Protein AF-A0A2M7KUM2-F1 (afdb_monomer)

Radius of gyration: 21.16 Å; Cα contacts (8 Å, |Δi|>4): 131; chains: 1; bounding box: 47×52×64 Å

Solvent-accessible surface area (backbone atoms only — not comparable to full-atom values): 10045 Å² total; per-residue (Å²): 134,85,81,82,77,81,79,50,76,56,84,87,87,86,83,80,77,67,50,70,70,30,62,78,67,74,45,76,53,23,55,27,74,52,72,50,70,46,85,70,40,69,49,79,36,72,28,79,28,57,89,48,88,93,36,85,58,19,37,60,50,9,42,42,45,24,52,44,45,52,52,51,52,51,52,51,56,76,50,27,83,73,28,69,79,33,61,66,58,42,47,51,40,58,71,62,47,44,59,54,50,43,54,49,57,29,48,53,52,48,51,52,50,51,53,52,55,60,73,67,54,76,95,68,84,75,87,85,75,88,86,76,82,84,77,70,78,79,70,82,71,94,67,79,87,69,76,83,77,74,77,78,79,79,89,76,90,132

Foldseek 3Di:
DDDPDDWDWDDDFDFFDDDPVCVVVVADRLKDWDKDTDTPDIDIDIFGFDPDPVRRCSSVLRNLLRVQLRVLVVVCVVCCVVVVVPVPNVVCCVPPVSVVSSVVSSVVSVVVVVVVVVVPDDPDDDDDDPDDDDDDPPDDPRDGCPDDPDPDDDPDDD

Secondary structure (DSSP, 8-state):
--------B----------HHHHHTTPPP-EEEEEEEEBTEEEEEEEE---STT-TTHHHHHHHHHHHHHHHHHHHHHTHHHHHTTHHHHHHIIIIIHHHHHHHHHHHHHHHHHHHHHHHS-----S-----------PPP--------PPP------

Structure (mmCIF, N/CA/C/O backbone):
data_AF-A0A2M7KUM2-F1
#
_entry.id   AF-A0A2M7KUM2-F1
#
loop_
_atom_site.group_PDB
_atom_site.id
_atom_site.type_symbol
_atom_site.label_atom_id
_atom_site.label_alt_id
_atom_site.label_comp_id
_atom_site.label_asym_id
_atom_site.label_entity_id
_atom_site.label_seq_id
_atom_site.pdbx_PDB_ins_code
_atom_site.Cartn_x
_atom_site.Cartn_y
_atom_site.Cartn_z
_atom_site.occupancy
_atom_site.B_iso_or_equiv
_atom_site.auth_seq_id
_atom_site.auth_comp_id
_atom_site.auth_asym_id
_atom_site.auth_atom_id
_atom_site.pdbx_PDB_model_num
ATOM 1 N N . MET A 1 1 ? 14.564 -29.390 -31.906 1.00 39.47 1 MET A N 1
ATOM 2 C CA . MET A 1 1 ? 14.586 -29.821 -30.493 1.00 39.47 1 MET A CA 1
ATOM 3 C C . MET A 1 1 ? 13.975 -28.697 -29.679 1.00 39.47 1 MET A C 1
ATOM 5 O O . MET A 1 1 ? 14.573 -27.633 -29.624 1.00 39.47 1 MET A O 1
ATOM 9 N N . GLY A 1 2 ? 12.752 -28.874 -29.179 1.00 51.41 2 GLY A N 1
ATOM 10 C CA . GLY A 1 2 ? 12.100 -27.864 -28.344 1.00 51.41 2 GLY A CA 1
ATOM 11 C C . GLY A 1 2 ? 12.668 -27.936 -26.934 1.00 51.41 2 GLY A C 1
ATOM 12 O O . GLY A 1 2 ? 12.620 -28.997 -26.315 1.00 51.41 2 GLY A O 1
ATOM 13 N N . VAL A 1 3 ? 13.240 -26.838 -26.446 1.00 55.12 3 VAL A N 1
ATOM 14 C CA . VAL A 1 3 ? 13.552 -26.700 -25.024 1.00 55.12 3 VAL A CA 1
ATOM 15 C C . VAL A 1 3 ? 12.224 -26.584 -24.284 1.00 55.12 3 VAL A C 1
ATOM 17 O O . VAL A 1 3 ? 11.475 -25.633 -24.480 1.00 55.12 3 VAL A O 1
ATOM 20 N N . ASN A 1 4 ? 11.892 -27.595 -23.487 1.00 52.53 4 ASN A N 1
ATOM 21 C CA . ASN A 1 4 ? 10.732 -27.545 -22.611 1.00 52.53 4 ASN A CA 1
ATOM 22 C C . ASN A 1 4 ? 11.099 -26.595 -21.462 1.00 52.53 4 ASN A C 1
ATOM 24 O O . ASN A 1 4 ? 11.779 -27.000 -20.520 1.00 52.53 4 ASN A O 1
ATOM 28 N N . SER A 1 5 ? 10.770 -25.309 -21.595 1.00 66.88 5 SER A N 1
ATOM 29 C CA . SER A 1 5 ? 11.021 -24.333 -20.536 1.00 66.88 5 SER A CA 1
ATOM 30 C C . SER A 1 5 ? 10.036 -24.611 -19.406 1.00 66.88 5 SER A C 1
ATOM 32 O O . SER A 1 5 ? 8.832 -24.440 -19.579 1.00 66.88 5 SER A O 1
ATOM 34 N N . LEU A 1 6 ? 10.532 -25.097 -18.268 1.00 69.62 6 LEU A N 1
ATOM 35 C CA . LEU A 1 6 ? 9.726 -25.200 -17.058 1.00 69.62 6 LEU A CA 1
ATOM 36 C C . LEU A 1 6 ? 9.534 -23.786 -16.514 1.00 69.62 6 LEU A C 1
ATOM 38 O O . LEU A 1 6 ? 10.496 -23.151 -16.081 1.00 69.62 6 LEU A O 1
ATOM 42 N N . SER A 1 7 ? 8.303 -23.290 -16.561 1.00 74.88 7 SER A N 1
ATOM 43 C CA . SER A 1 7 ? 7.954 -22.015 -15.958 1.00 74.88 7 SER A CA 1
ATOM 44 C C . SER A 1 7 ? 7.796 -22.159 -14.447 1.00 74.88 7 SER A C 1
ATOM 46 O O . SER A 1 7 ? 7.192 -23.107 -13.942 1.00 74.88 7 SER A O 1
ATOM 48 N N . VAL A 1 8 ? 8.397 -21.231 -13.699 1.00 83.75 8 VAL A N 1
ATOM 49 C CA . VAL A 1 8 ? 8.253 -21.173 -12.241 1.00 83.75 8 VAL A CA 1
ATOM 50 C C . VAL A 1 8 ? 6.973 -20.416 -11.925 1.00 83.75 8 VAL A C 1
ATOM 52 O O . VAL A 1 8 ? 6.828 -19.256 -12.305 1.00 83.75 8 VAL A O 1
ATOM 55 N N . GLN A 1 9 ? 6.057 -21.058 -11.203 1.00 89.38 9 GLN A N 1
ATOM 56 C CA . GLN A 1 9 ? 4.836 -20.422 -10.726 1.00 89.38 9 GLN A CA 1
ATOM 57 C C . GLN A 1 9 ? 4.951 -20.134 -9.230 1.00 89.38 9 GLN A C 1
ATOM 59 O O . GLN A 1 9 ? 5.043 -21.049 -8.411 1.00 89.38 9 GLN A O 1
ATOM 64 N N . TRP A 1 10 ? 4.944 -18.851 -8.880 1.00 92.88 10 TRP A N 1
ATOM 65 C CA . TRP A 1 10 ? 4.845 -18.412 -7.494 1.00 92.88 10 TRP A CA 1
ATOM 66 C C . TRP A 1 10 ? 3.389 -18.401 -7.045 1.00 92.88 10 TRP A C 1
ATOM 68 O O . TRP A 1 10 ? 2.494 -18.117 -7.836 1.00 92.88 10 TRP A O 1
ATOM 78 N N . ARG A 1 11 ? 3.172 -18.688 -5.761 1.00 94.62 11 ARG A N 1
ATOM 79 C CA . ARG A 1 11 ? 1.875 -18.540 -5.105 1.00 94.62 11 ARG A CA 1
ATOM 80 C C . ARG A 1 11 ? 2.069 -17.921 -3.729 1.00 94.62 11 ARG A C 1
ATOM 82 O O . ARG A 1 11 ? 2.861 -18.422 -2.933 1.00 94.62 11 ARG A O 1
ATOM 89 N N . ALA A 1 12 ? 1.348 -16.847 -3.462 1.00 93.38 12 ALA A N 1
ATOM 90 C CA . ALA A 1 12 ? 1.326 -16.130 -2.206 1.00 93.38 12 ALA A CA 1
ATOM 91 C C . ALA A 1 12 ? -0.024 -16.335 -1.510 1.00 93.38 12 ALA A C 1
ATOM 93 O O . ALA A 1 12 ? -1.078 -16.502 -2.123 1.00 93.38 12 ALA A O 1
ATOM 94 N N . VAL A 1 13 ? 0.038 -16.372 -0.185 1.00 93.69 13 VAL A N 1
ATOM 95 C CA . VAL A 1 13 ? -1.119 -16.464 0.700 1.00 93.69 13 VAL A CA 1
ATOM 96 C C . VAL A 1 13 ? -0.883 -15.517 1.864 1.00 93.69 13 VAL A C 1
ATOM 98 O O . VAL A 1 13 ? 0.243 -15.386 2.346 1.00 93.69 13 VAL A O 1
ATOM 101 N N . GLY A 1 14 ? -1.939 -14.860 2.325 1.00 91.25 14 GLY A N 1
ATOM 102 C CA . GLY A 1 14 ? -1.849 -13.881 3.396 1.00 91.25 14 GLY A CA 1
ATOM 103 C C . GLY A 1 14 ? -3.159 -13.748 4.154 1.00 91.25 14 GLY A C 1
ATOM 104 O O . GLY A 1 14 ? -4.238 -14.031 3.635 1.00 91.25 14 GLY A O 1
ATOM 105 N N . LYS A 1 15 ? -3.047 -13.322 5.411 1.00 91.75 15 LYS A N 1
ATOM 106 C CA . LYS A 1 15 ? -4.170 -12.959 6.271 1.00 91.75 15 LYS A CA 1
ATOM 107 C C . LYS A 1 15 ? -3.718 -11.851 7.218 1.00 91.75 15 LYS A C 1
ATOM 109 O O . LYS A 1 15 ? -2.608 -11.913 7.738 1.00 91.75 15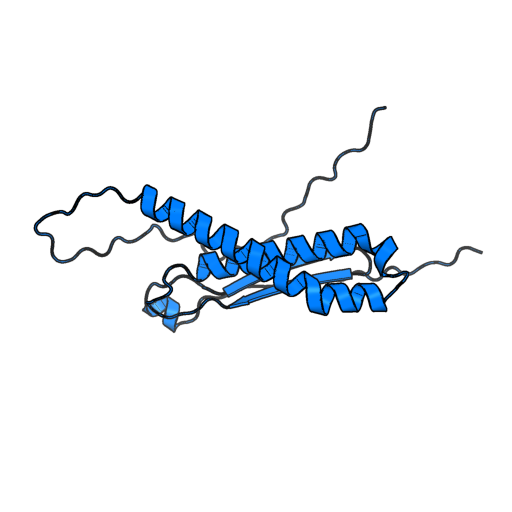 LYS A O 1
ATOM 114 N N . ARG A 1 16 ? -4.592 -10.878 7.464 1.00 91.38 16 ARG A N 1
ATOM 115 C CA . ARG A 1 16 ? -4.457 -9.891 8.546 1.00 91.38 16 ARG A CA 1
ATOM 116 C C . ARG A 1 16 ? -5.350 -10.304 9.708 1.00 91.38 16 ARG A C 1
ATOM 118 O O . ARG A 1 16 ? -6.410 -10.886 9.487 1.00 91.38 16 ARG A O 1
ATOM 125 N N . VAL A 1 17 ? -4.901 -10.067 10.936 1.00 90.12 17 VAL A N 1
ATOM 126 C CA . VAL A 1 17 ? -5.637 -10.457 12.143 1.00 90.12 17 VAL A CA 1
ATOM 127 C C . VAL A 1 17 ? -5.596 -9.309 13.131 1.00 90.12 17 VAL A C 1
ATOM 129 O O . VAL A 1 17 ? -4.545 -8.740 13.410 1.00 90.12 17 VAL A O 1
ATOM 132 N N . ARG A 1 18 ? -6.750 -8.969 13.698 1.00 89.75 18 ARG A N 1
ATOM 133 C CA . ARG A 1 18 ? -6.838 -7.944 14.735 1.00 89.75 18 ARG A CA 1
ATOM 134 C C . ARG A 1 18 ? -6.275 -8.466 16.060 1.00 89.75 18 ARG A C 1
ATOM 136 O O . ARG A 1 18 ? -6.757 -9.462 16.595 1.00 89.75 18 ARG A O 1
ATOM 143 N N . GLY A 1 19 ? -5.287 -7.766 16.615 1.00 86.56 19 GLY A N 1
ATOM 144 C CA . GLY A 1 19 ? -4.723 -8.090 17.927 1.00 86.56 19 GLY A CA 1
ATOM 145 C C . GLY A 1 19 ? -5.724 -7.908 19.076 1.00 86.56 19 GLY A C 1
ATOM 146 O O . GLY A 1 19 ? -6.629 -7.075 19.006 1.00 86.56 19 GLY A O 1
ATOM 147 N N 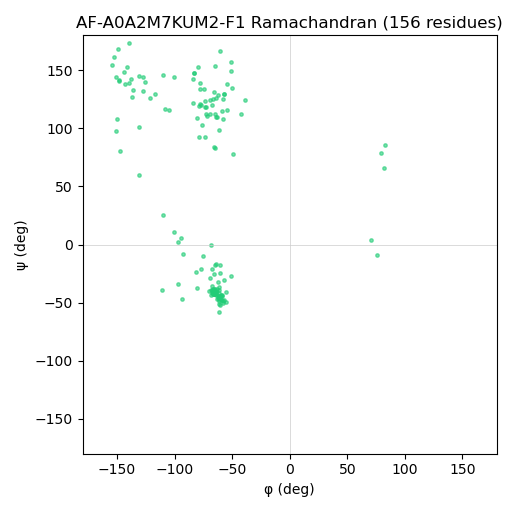. VAL A 1 20 ? -5.534 -8.650 20.173 1.00 87.25 20 VAL A N 1
ATOM 148 C CA . VAL A 1 20 ? -6.415 -8.615 21.361 1.00 87.25 20 VAL A CA 1
ATOM 149 C C . VAL A 1 20 ? -6.562 -7.198 21.928 1.00 87.25 20 VAL A C 1
ATOM 151 O O . VAL A 1 20 ? -7.669 -6.784 22.261 1.00 87.25 20 VAL A O 1
ATOM 154 N N . SER A 1 21 ? -5.475 -6.425 21.981 1.00 84.25 21 SER A N 1
ATOM 155 C CA . SER A 1 21 ? -5.493 -5.029 22.439 1.00 84.25 21 SER A CA 1
ATOM 156 C C . SER A 1 21 ? -6.375 -4.137 21.560 1.00 84.25 21 SER A C 1
ATOM 158 O O . SER A 1 21 ? -7.115 -3.298 22.073 1.00 84.25 21 SER A O 1
ATOM 160 N N . HIS A 1 22 ? -6.353 -4.334 20.240 1.00 82.75 22 HIS A N 1
ATOM 161 C CA . HIS A 1 22 ? -7.206 -3.606 19.299 1.00 82.75 22 HIS A CA 1
ATOM 162 C C . HIS A 1 22 ? -8.669 -4.007 19.469 1.00 82.75 22 HIS A C 1
ATOM 164 O O . HIS A 1 22 ? -9.541 -3.145 19.413 1.00 82.75 22 HIS A O 1
ATOM 170 N N . VAL A 1 23 ? -8.953 -5.292 19.711 1.00 87.69 23 VAL A N 1
ATOM 171 C CA . VAL A 1 23 ? -10.312 -5.770 20.021 1.00 87.69 23 VAL A CA 1
ATOM 172 C C . VAL A 1 23 ? -10.840 -5.099 21.287 1.00 87.69 23 VAL A C 1
ATOM 174 O O . VAL A 1 23 ? -11.904 -4.488 21.249 1.00 87.69 23 VAL A O 1
ATOM 177 N N . GLN A 1 24 ? -10.068 -5.138 22.373 1.00 88.25 24 GLN A N 1
ATOM 178 C CA . GLN A 1 24 ? -10.454 -4.554 23.661 1.00 88.25 24 GLN A CA 1
ATOM 179 C C . GLN A 1 24 ? -10.654 -3.033 23.595 1.00 88.25 24 GLN A C 1
ATOM 181 O O . GLN A 1 24 ? -11.503 -2.500 24.299 1.00 88.25 24 GLN A O 1
ATOM 186 N N . SER A 1 25 ? -9.898 -2.338 22.740 1.00 84.38 25 SER A N 1
ATOM 187 C CA . SER A 1 25 ? -9.973 -0.879 22.572 1.00 84.38 25 SER A CA 1
ATOM 188 C C . SER A 1 25 ? -10.896 -0.416 21.440 1.00 84.38 25 SER A C 1
ATOM 190 O O . SER A 1 25 ? -10.925 0.771 21.131 1.00 84.38 25 SER A O 1
ATOM 192 N N . GLY A 1 26 ? -11.628 -1.320 20.779 1.00 85.56 26 GLY A N 1
ATOM 193 C CA . GLY A 1 26 ? -12.524 -0.945 19.680 1.00 85.56 26 GLY A CA 1
ATOM 194 C C . GLY A 1 26 ? -11.822 -0.493 18.386 1.00 85.56 26 GLY A C 1
ATOM 195 O O . GLY A 1 26 ? -12.506 -0.168 17.424 1.00 85.56 26 GLY A O 1
ATOM 196 N N . LYS A 1 27 ? -10.485 -0.541 18.306 1.00 85.56 27 LYS A N 1
ATOM 197 C CA . LYS A 1 27 ? -9.699 -0.098 17.138 1.00 85.56 27 LYS A CA 1
ATOM 198 C C . LYS A 1 27 ? -9.695 -1.115 15.992 1.00 85.56 27 LYS A C 1
ATOM 200 O O . LYS A 1 27 ? -9.520 -2.299 16.277 1.00 85.56 27 LYS A O 1
ATOM 205 N N . PRO A 1 28 ? -9.800 -0.708 14.713 1.00 89.06 28 PRO A N 1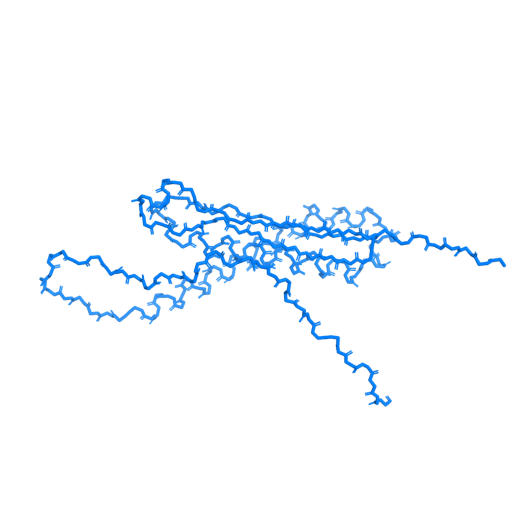
ATOM 206 C CA . PRO A 1 28 ? -9.711 -1.633 13.580 1.00 89.06 28 PRO A CA 1
ATOM 207 C C . PRO A 1 28 ? -8.352 -2.362 13.514 1.00 89.06 28 PRO A C 1
ATOM 209 O O . PRO A 1 28 ? -7.383 -2.000 14.187 1.00 89.06 28 PRO A O 1
ATOM 212 N N . CYS A 1 29 ? -8.267 -3.419 12.699 1.00 90.62 29 CYS A N 1
ATOM 213 C CA . CYS A 1 29 ? -6.971 -3.996 12.327 1.00 90.62 29 CYS A CA 1
ATOM 214 C C . CYS A 1 29 ? -6.224 -2.974 11.461 1.00 90.62 29 CYS A C 1
ATOM 216 O O . CYS A 1 29 ? -6.736 -2.593 10.409 1.00 90.62 29 CYS A O 1
ATOM 218 N N . GLN A 1 30 ? -5.050 -2.536 11.911 1.00 92.06 30 GLN A N 1
ATOM 219 C CA . GLN A 1 30 ? -4.257 -1.510 11.231 1.00 92.06 30 GLN A CA 1
ATOM 220 C C . GLN A 1 30 ? -3.156 -2.094 10.341 1.00 92.06 30 GLN A C 1
ATOM 222 O O . GLN A 1 30 ? -2.436 -1.341 9.695 1.00 92.06 30 GLN A O 1
ATOM 227 N N . ASP A 1 31 ? -3.084 -3.420 10.257 1.00 93.88 31 ASP A N 1
ATOM 228 C CA . ASP A 1 31 ? -2.226 -4.123 9.317 1.00 93.88 31 ASP A CA 1
ATOM 229 C C . ASP A 1 31 ? -2.940 -4.234 7.970 1.00 93.88 31 ASP A C 1
ATOM 231 O O . ASP A 1 31 ? -4.148 -4.496 7.899 1.00 93.88 31 ASP A O 1
ATOM 235 N N . ALA A 1 32 ? -2.180 -4.103 6.892 1.00 96.50 32 ALA A N 1
ATOM 236 C CA . ALA A 1 32 ? -2.634 -4.368 5.539 1.00 96.50 32 ALA A CA 1
ATOM 237 C C . ALA A 1 32 ? -1.666 -5.331 4.845 1.00 96.50 32 ALA A C 1
ATOM 239 O O . ALA A 1 32 ? -0.453 -5.273 5.047 1.00 96.50 32 ALA A O 1
ATOM 240 N N . VAL A 1 33 ? -2.216 -6.211 4.011 1.00 97.38 33 VAL A N 1
ATOM 241 C CA . VAL A 1 33 ? -1.463 -7.143 3.172 1.00 97.38 33 VAL A CA 1
ATOM 242 C C . VAL A 1 33 ? -2.175 -7.288 1.837 1.00 97.38 33 VAL A C 1
ATOM 244 O O . VAL A 1 33 ? -3.401 -7.382 1.807 1.00 97.38 33 VAL A O 1
ATOM 247 N N . ASP A 1 34 ? -1.410 -7.309 0.754 1.00 97.62 34 ASP A N 1
ATOM 248 C CA . ASP A 1 34 ? -1.889 -7.673 -0.578 1.00 97.62 34 ASP A CA 1
ATOM 249 C C . ASP A 1 34 ? -0.723 -8.238 -1.398 1.00 97.62 34 ASP A C 1
ATOM 251 O O . ASP A 1 34 ? 0.453 -8.060 -1.054 1.00 97.62 34 ASP A O 1
ATOM 255 N N . TRP A 1 35 ? -1.036 -8.956 -2.467 1.00 97.25 35 TRP A N 1
ATOM 256 C CA . TRP A 1 35 ? -0.036 -9.570 -3.321 1.00 97.25 35 TRP A CA 1
ATOM 257 C C . TRP A 1 35 ? -0.481 -9.676 -4.772 1.00 97.25 35 TRP A C 1
ATOM 259 O O . TRP A 1 35 ? -1.629 -9.463 -5.159 1.00 97.25 35 TRP A O 1
ATOM 269 N N . TRP A 1 36 ? 0.488 -9.992 -5.614 1.00 94.56 36 TRP A N 1
ATOM 270 C CA . TRP A 1 36 ? 0.292 -10.197 -7.031 1.00 94.56 36 TRP A CA 1
ATOM 271 C C . TRP A 1 36 ? 1.275 -11.241 -7.551 1.00 94.56 36 TRP A C 1
ATOM 273 O O . TRP A 1 36 ? 2.434 -11.276 -7.142 1.00 94.56 36 TRP A O 1
ATOM 283 N N . GLU A 1 37 ? 0.797 -12.078 -8.464 1.00 93.69 37 GLU A N 1
ATOM 284 C CA . GLU A 1 37 ? 1.519 -13.212 -9.034 1.00 93.69 37 GLU A CA 1
ATOM 285 C C . GLU A 1 37 ? 1.512 -13.100 -10.562 1.00 93.69 37 GLU A C 1
ATOM 287 O O . GLU A 1 37 ? 0.496 -12.744 -11.164 1.00 93.69 37 GLU A O 1
ATOM 292 N N . GLN A 1 38 ? 2.643 -13.421 -11.183 1.00 88.62 38 GLN A N 1
ATOM 293 C CA . GLN A 1 38 ? 2.788 -13.677 -12.615 1.00 88.62 38 GLN A CA 1
ATOM 294 C C . GLN A 1 38 ? 3.734 -14.863 -12.816 1.00 88.62 38 GLN A C 1
ATOM 296 O O . GLN A 1 38 ? 4.353 -15.375 -11.881 1.00 88.62 38 GLN A O 1
ATOM 301 N N . GLU A 1 39 ? 3.866 -15.310 -14.058 1.00 86.00 39 GLU A N 1
ATOM 302 C CA . GLU A 1 39 ? 4.871 -16.303 -14.412 1.00 86.00 39 GLU A CA 1
ATOM 303 C C . GLU A 1 39 ? 6.280 -15.804 -14.048 1.00 86.00 39 GLU A C 1
ATOM 305 O O . GLU A 1 39 ? 6.692 -14.712 -14.430 1.00 86.00 39 GLU A O 1
ATOM 310 N N . GLY A 1 40 ? 7.016 -16.586 -13.257 1.00 84.69 40 GLY A N 1
ATOM 311 C CA . GLY A 1 40 ? 8.384 -16.275 -12.847 1.00 84.69 40 GLY A CA 1
ATOM 312 C C . GLY A 1 40 ? 8.540 -15.201 -11.762 1.00 84.69 40 GLY A C 1
ATOM 313 O O . GLY A 1 40 ? 9.640 -15.074 -11.223 1.00 84.69 40 GLY A O 1
ATOM 314 N N . VAL A 1 41 ? 7.481 -14.478 -11.370 1.00 87.75 41 VAL A N 1
ATOM 315 C CA . VAL A 1 41 ? 7.568 -13.390 -10.379 1.00 87.75 41 VAL A CA 1
ATOM 316 C C . VAL A 1 41 ? 6.339 -13.298 -9.470 1.00 87.75 41 VAL A C 1
ATOM 318 O O . VAL A 1 41 ? 5.210 -13.561 -9.872 1.00 87.75 41 VAL A O 1
ATOM 321 N N . ALA A 1 42 ? 6.551 -12.857 -8.233 1.00 92.06 42 ALA A N 1
ATOM 322 C CA . ALA A 1 42 ? 5.480 -12.420 -7.347 1.00 92.06 42 ALA A CA 1
ATOM 323 C C . ALA A 1 42 ? 5.914 -11.195 -6.538 1.00 92.06 42 ALA A C 1
ATOM 325 O O . ALA A 1 42 ? 7.098 -11.001 -6.260 1.00 92.06 42 ALA A O 1
ATOM 326 N N . ALA A 1 43 ? 4.937 -10.385 -6.141 1.00 93.38 43 ALA A N 1
ATOM 327 C CA . ALA A 1 43 ? 5.092 -9.279 -5.209 1.00 93.38 43 ALA A CA 1
ATOM 328 C C . ALA A 1 43 ? 4.157 -9.502 -4.019 1.00 93.38 43 ALA A C 1
ATOM 330 O O . ALA A 1 43 ? 2.956 -9.667 -4.209 1.00 93.38 43 ALA A O 1
ATOM 331 N N . LEU A 1 44 ? 4.702 -9.481 -2.805 1.00 96.31 44 LEU A N 1
ATOM 332 C CA . LEU A 1 44 ? 3.951 -9.489 -1.551 1.00 96.31 44 LEU A CA 1
ATOM 333 C C . LEU A 1 44 ? 4.249 -8.185 -0.823 1.00 96.31 44 LEU A C 1
ATOM 335 O O . LEU A 1 44 ? 5.414 -7.822 -0.653 1.00 96.31 44 LEU A O 1
ATOM 339 N N . VAL A 1 45 ? 3.203 -7.489 -0.396 1.00 97.19 45 VAL A N 1
ATOM 340 C CA . VAL A 1 45 ? 3.315 -6.181 0.236 1.00 97.19 45 VAL A CA 1
ATOM 341 C C . VAL A 1 45 ? 2.573 -6.208 1.560 1.00 97.19 45 VAL A C 1
ATOM 343 O O . VAL A 1 45 ? 1.433 -6.658 1.635 1.00 97.19 45 VAL A O 1
ATOM 346 N N . VAL A 1 46 ? 3.231 -5.713 2.604 1.00 96.94 46 VAL A N 1
ATOM 347 C CA . VAL A 1 46 ? 2.674 -5.587 3.951 1.00 96.94 46 VAL A CA 1
ATOM 348 C C . VAL A 1 46 ? 2.921 -4.180 4.479 1.00 96.94 46 VAL A C 1
ATOM 350 O O . VAL A 1 46 ? 3.959 -3.581 4.191 1.00 96.94 46 VAL A O 1
ATOM 353 N N . ALA A 1 47 ? 1.981 -3.657 5.258 1.00 96.00 47 ALA A N 1
ATOM 354 C CA . ALA A 1 47 ? 2.138 -2.407 5.989 1.00 96.00 47 ALA A CA 1
ATOM 355 C C . ALA A 1 47 ? 1.520 -2.532 7.385 1.00 96.00 47 ALA A C 1
ATOM 357 O O . ALA A 1 47 ? 0.435 -3.090 7.530 1.00 96.00 47 ALA A O 1
ATOM 358 N N . ASP A 1 48 ? 2.214 -1.984 8.380 1.00 92.62 48 ASP A N 1
ATOM 359 C CA . ASP A 1 48 ? 1.782 -1.908 9.777 1.00 92.62 48 ASP A CA 1
ATOM 360 C C . ASP A 1 48 ? 1.424 -0.451 10.103 1.00 92.62 48 ASP A C 1
ATOM 362 O O . ASP A 1 48 ? 2.253 0.462 9.991 1.00 92.62 48 ASP A O 1
ATOM 366 N N . GLY A 1 49 ? 0.154 -0.218 10.424 1.00 88.75 49 GLY A N 1
ATOM 367 C CA . GLY A 1 49 ? -0.360 1.078 10.831 1.00 88.75 49 GLY A CA 1
ATOM 368 C C . GLY A 1 49 ? -0.126 1.354 12.319 1.00 88.75 49 GLY A C 1
ATOM 369 O O . GLY A 1 49 ? -0.170 0.482 13.174 1.00 88.75 49 GLY A O 1
ATOM 370 N N . HIS A 1 50 ? 0.076 2.621 12.670 1.00 83.44 50 HIS A N 1
ATOM 371 C CA . HIS A 1 50 ? 0.413 2.997 14.037 1.00 83.44 50 HIS A CA 1
ATOM 372 C C . HIS A 1 50 ? -0.798 2.984 15.003 1.00 83.44 50 HIS A C 1
ATOM 374 O O . HIS A 1 50 ? -1.728 3.776 14.871 1.00 83.44 50 HIS A O 1
ATOM 380 N N . GLY A 1 51 ? -0.725 2.162 16.056 1.00 70.00 51 GLY A N 1
ATOM 381 C CA . GLY A 1 51 ? -1.777 1.955 17.072 1.00 70.00 51 GLY A CA 1
ATOM 382 C C . GLY A 1 51 ? -2.102 3.103 18.029 1.00 70.00 51 GLY A C 1
ATOM 383 O O . GLY A 1 51 ? -2.959 2.936 18.906 1.00 70.00 51 GLY A O 1
ATOM 384 N N . SER A 1 52 ? -1.436 4.256 17.931 1.00 77.19 52 SER A N 1
ATOM 385 C CA . SER A 1 52 ? -1.638 5.343 18.898 1.00 77.19 52 SER A CA 1
ATOM 386 C C . SER A 1 52 ? -2.901 6.160 18.625 1.00 77.19 52 SER A C 1
ATOM 388 O O . SER A 1 52 ? -3.336 6.317 17.487 1.00 77.19 52 SER A O 1
ATOM 390 N N . ASP A 1 53 ? -3.462 6.756 19.679 1.00 76.00 53 ASP A N 1
ATOM 391 C CA . ASP A 1 53 ? -4.678 7.585 19.589 1.00 76.00 53 ASP A CA 1
ATOM 392 C C . ASP A 1 53 ? -4.481 8.849 18.736 1.00 76.00 53 ASP A C 1
ATOM 394 O O . ASP A 1 53 ? -5.439 9.448 18.258 1.00 76.00 53 ASP A O 1
ATOM 398 N N . ARG A 1 54 ? -3.222 9.232 18.486 1.00 77.31 54 ARG A N 1
ATOM 399 C CA . ARG A 1 54 ? -2.856 10.319 17.568 1.00 77.31 54 ARG A CA 1
ATOM 400 C C . ARG A 1 54 ? -2.991 9.932 16.090 1.00 77.31 54 ARG A C 1
ATOM 402 O O . ARG A 1 54 ? -2.877 10.806 15.237 1.00 77.31 54 ARG A O 1
ATOM 409 N N . SER A 1 55 ? -3.217 8.651 15.787 1.00 78.38 55 SER A N 1
ATOM 410 C CA . SER A 1 55 ? -3.295 8.108 14.424 1.00 78.38 55 SER A CA 1
ATOM 411 C C . SER A 1 55 ? -4.550 7.234 14.232 1.00 78.38 55 SER A C 1
ATOM 413 O O . SER A 1 55 ? -4.449 6.051 13.907 1.00 78.38 55 SER A O 1
ATOM 415 N N . PRO A 1 56 ? -5.768 7.786 14.409 1.00 76.88 56 PRO A N 1
ATOM 416 C CA . PRO A 1 56 ? -7.004 6.994 14.415 1.00 76.88 56 PRO A CA 1
ATOM 417 C C . PRO A 1 56 ? -7.329 6.328 13.069 1.00 76.88 56 PRO A C 1
ATOM 419 O O . PRO A 1 56 ? -8.117 5.394 13.036 1.00 76.88 56 PRO A O 1
ATOM 422 N N . ARG A 1 57 ? -6.717 6.793 11.971 1.00 84.75 57 ARG A N 1
ATOM 423 C CA . ARG A 1 57 ? -6.938 6.307 10.595 1.00 84.75 57 ARG A CA 1
ATOM 424 C C . ARG A 1 57 ? -5.737 5.538 10.035 1.00 84.75 57 ARG A C 1
ATOM 426 O O . ARG A 1 57 ? -5.478 5.551 8.831 1.00 84.75 57 ARG A O 1
ATOM 433 N N . SE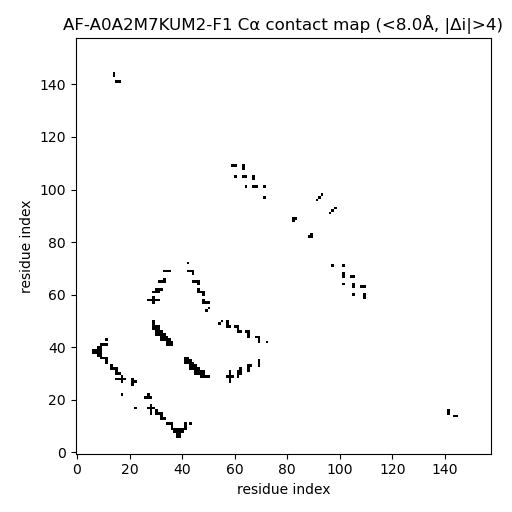R A 1 58 ? -4.925 4.946 10.912 1.00 90.25 58 SER A N 1
ATOM 434 C CA . SER A 1 58 ? -3.730 4.206 10.495 1.00 90.25 58 SER A CA 1
ATOM 435 C C . SER A 1 58 ? -4.035 2.923 9.720 1.00 90.25 58 SER A C 1
ATOM 437 O O . SER A 1 58 ? -3.192 2.499 8.940 1.00 90.25 58 SER A O 1
ATOM 439 N N . ASP A 1 59 ? -5.238 2.366 9.850 1.00 93.25 59 ASP A N 1
ATOM 440 C CA . ASP A 1 59 ? -5.761 1.301 8.988 1.00 93.25 59 ASP A CA 1
ATOM 441 C C . ASP A 1 59 ? -5.886 1.753 7.524 1.00 93.25 59 ASP A C 1
ATOM 443 O O . ASP A 1 59 ? -5.404 1.074 6.618 1.00 93.25 59 ASP A O 1
ATOM 447 N N . VAL A 1 60 ? -6.447 2.943 7.290 1.00 95.00 60 VAL A N 1
ATOM 448 C CA . VAL A 1 60 ? -6.544 3.543 5.951 1.00 95.00 60 VAL A CA 1
ATOM 449 C C . VAL A 1 60 ? -5.152 3.866 5.406 1.00 95.00 60 VAL A C 1
ATOM 451 O O . VAL A 1 60 ? -4.847 3.583 4.247 1.00 95.00 60 VAL A O 1
ATOM 454 N N . GLY A 1 61 ? -4.281 4.421 6.253 1.00 95.88 61 GLY A N 1
ATOM 455 C CA . GLY A 1 61 ? -2.893 4.708 5.893 1.00 95.88 61 GLY A CA 1
ATOM 456 C C . GLY A 1 61 ? -2.119 3.458 5.462 1.00 95.88 61 GLY A C 1
ATOM 457 O O . GLY A 1 61 ? -1.417 3.508 4.450 1.00 95.88 61 GLY A O 1
ATOM 458 N N . ALA A 1 62 ? -2.269 2.344 6.183 1.00 96.19 62 ALA A N 1
ATOM 459 C CA . ALA A 1 62 ? -1.651 1.066 5.839 1.00 96.19 62 ALA A CA 1
ATOM 460 C C . ALA A 1 62 ? -2.217 0.490 4.530 1.00 96.19 62 ALA A C 1
ATOM 462 O O . ALA A 1 62 ? -1.448 0.070 3.665 1.00 96.19 62 ALA A O 1
ATOM 463 N N . ALA A 1 63 ? -3.538 0.550 4.331 1.00 96.94 63 ALA A N 1
ATOM 464 C CA . ALA A 1 63 ? -4.173 0.112 3.088 1.00 96.94 63 ALA A CA 1
ATOM 465 C C . ALA A 1 63 ? -3.658 0.894 1.865 1.00 96.94 63 ALA A C 1
ATOM 467 O O . ALA A 1 63 ? -3.331 0.299 0.838 1.00 96.94 63 ALA A O 1
ATOM 468 N N . PHE A 1 64 ? -3.511 2.219 1.977 1.00 97.88 64 PHE A N 1
ATOM 469 C CA . PHE A 1 64 ? -2.928 3.028 0.903 1.00 97.88 64 PHE A CA 1
ATOM 470 C C . PHE A 1 64 ? -1.460 2.706 0.645 1.00 97.88 64 PHE A C 1
ATOM 472 O O . PHE A 1 64 ? -1.050 2.705 -0.512 1.00 97.88 64 PHE A O 1
ATOM 479 N N . ALA A 1 65 ? -0.670 2.437 1.688 1.00 97.44 65 ALA A N 1
ATOM 480 C CA . ALA A 1 65 ? 0.733 2.070 1.521 1.00 97.44 65 ALA A CA 1
ATOM 481 C C . ALA A 1 65 ? 0.870 0.762 0.728 1.00 97.44 65 ALA A C 1
ATOM 483 O O . ALA A 1 65 ? 1.671 0.696 -0.206 1.00 97.44 65 ALA A O 1
ATOM 484 N N . VAL A 1 66 ? 0.043 -0.240 1.052 1.00 98.06 66 VAL A N 1
ATOM 485 C CA . VAL A 1 66 ? 0.006 -1.520 0.335 1.00 98.06 66 VAL A CA 1
ATOM 486 C C . VAL A 1 66 ? -0.381 -1.331 -1.129 1.00 98.06 66 VAL A C 1
ATOM 488 O O . VAL A 1 66 ? 0.355 -1.778 -2.008 1.00 98.06 66 VAL A O 1
ATOM 491 N N . ASP A 1 67 ? -1.478 -0.623 -1.411 1.00 97.94 67 ASP A N 1
ATOM 492 C CA . ASP A 1 67 ? -1.942 -0.436 -2.791 1.00 97.94 67 ASP A CA 1
ATOM 493 C C . ASP A 1 67 ? -0.941 0.367 -3.640 1.00 97.94 67 ASP A C 1
ATOM 495 O O . ASP A 1 67 ? -0.632 0.001 -4.775 1.00 97.94 67 ASP A O 1
ATOM 499 N N . VAL A 1 68 ? -0.375 1.447 -3.092 1.00 97.88 68 VAL A N 1
ATOM 500 C CA . VAL A 1 68 ? 0.644 2.250 -3.789 1.00 97.88 68 VAL A CA 1
ATOM 501 C C . VAL A 1 68 ? 1.873 1.402 -4.120 1.00 97.88 68 VAL A C 1
ATOM 503 O O . VAL A 1 68 ? 2.350 1.432 -5.256 1.00 97.88 68 VAL A O 1
ATOM 506 N N . ALA A 1 69 ? 2.362 0.607 -3.166 1.00 96.44 69 ALA A N 1
ATOM 507 C CA . ALA A 1 69 ? 3.519 -0.250 -3.389 1.00 96.44 69 ALA A CA 1
ATOM 508 C C . ALA A 1 69 ? 3.247 -1.372 -4.389 1.00 96.44 69 ALA A C 1
ATOM 510 O O . ALA A 1 69 ? 4.067 -1.599 -5.281 1.00 96.44 69 ALA A O 1
ATOM 511 N N . LEU A 1 70 ? 2.084 -2.017 -4.320 1.00 96.19 70 LEU A N 1
ATOM 512 C CA . LEU A 1 70 ? 1.728 -3.066 -5.268 1.00 96.19 70 LEU A CA 1
ATOM 513 C C . LEU A 1 70 ? 1.612 -2.519 -6.698 1.00 96.19 70 LEU A C 1
ATOM 515 O O . LEU A 1 70 ? 2.131 -3.125 -7.636 1.00 96.19 70 LEU A O 1
ATOM 519 N N . ASN A 1 71 ? 1.008 -1.341 -6.873 1.00 94.81 71 ASN A N 1
ATOM 520 C CA . ASN A 1 71 ? 0.897 -0.689 -8.180 1.00 94.81 71 ASN A CA 1
ATOM 521 C C . ASN A 1 71 ? 2.258 -0.246 -8.737 1.00 94.81 71 ASN A C 1
ATOM 523 O O . ASN A 1 71 ? 2.515 -0.398 -9.936 1.00 94.81 71 ASN A O 1
ATOM 527 N N . ALA A 1 72 ? 3.158 0.245 -7.882 1.00 92.00 72 ALA A N 1
ATOM 528 C CA . ALA A 1 72 ? 4.516 0.593 -8.285 1.00 92.00 72 ALA A CA 1
ATOM 529 C C . ALA A 1 72 ? 5.317 -0.646 -8.726 1.00 92.00 72 ALA A C 1
ATOM 531 O O . ALA A 1 72 ? 5.981 -0.609 -9.761 1.00 92.00 72 ALA A O 1
ATOM 532 N N . LEU A 1 73 ? 5.203 -1.765 -8.001 1.00 90.50 73 LEU A N 1
ATOM 533 C CA . LEU A 1 73 ? 5.851 -3.035 -8.351 1.00 90.50 73 LEU A CA 1
ATOM 534 C C . LEU A 1 73 ? 5.270 -3.659 -9.630 1.00 90.50 73 LEU A C 1
ATOM 536 O O . LEU A 1 73 ? 6.023 -4.158 -10.466 1.00 90.50 73 LEU A O 1
ATOM 540 N N . ARG A 1 74 ? 3.950 -3.578 -9.839 1.00 90.56 74 ARG A N 1
ATOM 541 C CA . ARG A 1 74 ? 3.309 -3.991 -11.102 1.00 90.56 74 ARG A CA 1
ATOM 542 C C . ARG A 1 74 ? 3.811 -3.165 -12.281 1.00 90.56 74 ARG A C 1
ATOM 544 O O . ARG A 1 74 ? 4.151 -3.723 -13.320 1.00 90.56 74 ARG A O 1
ATOM 551 N N . SER A 1 75 ? 3.905 -1.849 -12.103 1.00 87.12 75 SER A N 1
ATOM 552 C CA . SER A 1 75 ? 4.426 -0.939 -13.129 1.00 87.12 75 SER A CA 1
ATOM 553 C C . SER A 1 75 ? 5.898 -1.223 -13.426 1.00 87.12 75 SER A C 1
ATOM 555 O O . SER A 1 75 ? 6.297 -1.255 -14.587 1.00 87.12 75 SER A O 1
ATOM 557 N N . LEU A 1 76 ? 6.702 -1.493 -12.397 1.00 83.62 76 LEU A N 1
ATOM 558 C CA . LEU A 1 76 ? 8.095 -1.902 -12.548 1.00 83.62 76 LEU A CA 1
ATOM 559 C C . LEU A 1 76 ? 8.220 -3.170 -13.398 1.00 83.62 76 LEU A C 1
ATOM 561 O O . LEU A 1 76 ? 9.012 -3.211 -14.335 1.00 83.62 76 LEU A O 1
ATOM 565 N N . HIS A 1 77 ? 7.415 -4.187 -13.087 1.00 84.50 77 HIS A N 1
ATOM 566 C CA . HIS A 1 77 ? 7.408 -5.440 -13.828 1.00 84.50 77 HIS A CA 1
ATOM 567 C C . HIS A 1 77 ? 6.916 -5.274 -15.271 1.00 84.50 77 HIS A C 1
ATOM 569 O O . HIS A 1 77 ? 7.517 -5.825 -16.186 1.00 84.50 77 HIS A O 1
ATOM 575 N N . ALA A 1 78 ? 5.861 -4.493 -15.509 1.00 84.56 78 ALA A N 1
ATOM 576 C CA . ALA A 1 78 ? 5.355 -4.245 -16.862 1.00 84.56 78 ALA A CA 1
ATOM 577 C C . ALA A 1 78 ? 6.397 -3.569 -17.773 1.00 84.56 78 ALA A C 1
ATOM 579 O O . ALA A 1 78 ? 6.352 -3.725 -18.986 1.00 84.56 78 ALA A O 1
ATOM 580 N N . ASN A 1 79 ? 7.358 -2.851 -17.184 1.00 75.88 79 ASN A N 1
ATOM 581 C CA . ASN A 1 79 ? 8.479 -2.234 -17.890 1.00 75.88 79 ASN A CA 1
ATOM 582 C C . ASN A 1 79 ? 9.782 -3.054 -17.763 1.00 75.88 79 ASN A C 1
ATOM 584 O O . ASN A 1 79 ? 10.862 -2.558 -18.094 1.00 75.88 79 ASN A O 1
ATOM 588 N N . SER A 1 80 ? 9.715 -4.292 -17.255 1.00 67.25 80 SER A N 1
ATOM 589 C CA . SER A 1 80 ? 10.903 -5.046 -16.838 1.00 67.25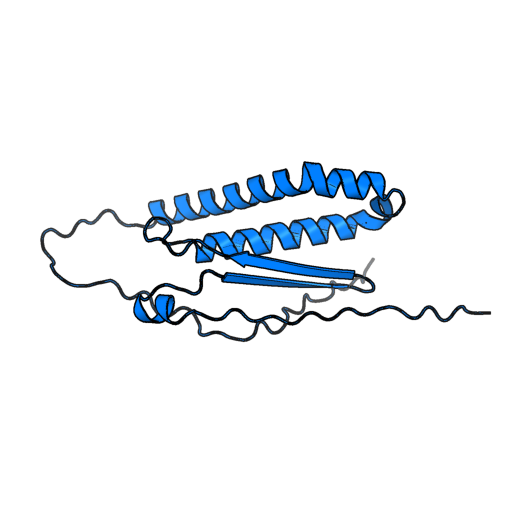 80 SER A CA 1
ATOM 590 C C . SER A 1 80 ? 11.716 -5.647 -17.976 1.00 67.25 80 SER A C 1
ATOM 592 O O . SER A 1 80 ? 12.915 -5.817 -17.783 1.00 67.25 80 SER A O 1
ATOM 594 N N . ASP A 1 81 ? 11.157 -5.847 -19.172 1.00 63.84 81 ASP A N 1
ATOM 595 C CA . ASP A 1 81 ? 11.947 -6.231 -20.355 1.00 63.84 81 ASP A CA 1
ATOM 596 C C . ASP A 1 81 ? 13.062 -5.207 -20.654 1.00 63.84 81 ASP A C 1
ATOM 598 O O . ASP A 1 81 ? 14.160 -5.564 -21.080 1.00 63.84 81 ASP A O 1
ATOM 602 N N . LEU A 1 82 ? 12.832 -3.929 -20.326 1.00 54.34 82 LEU A N 1
ATOM 603 C CA . LEU A 1 82 ? 13.833 -2.858 -20.405 1.00 54.34 82 LEU A CA 1
ATOM 604 C C . LEU A 1 82 ? 14.784 -2.830 -19.189 1.00 54.34 82 LEU A C 1
ATOM 606 O O . LEU A 1 82 ? 15.899 -2.319 -19.290 1.00 54.34 82 LEU A O 1
ATOM 610 N N . ALA A 1 83 ? 14.368 -3.374 -18.040 1.00 53.62 83 ALA A N 1
ATOM 611 C CA . ALA A 1 83 ? 15.094 -3.310 -16.767 1.00 53.62 83 ALA A CA 1
ATOM 612 C C . ALA A 1 83 ? 15.953 -4.557 -16.469 1.00 53.62 83 ALA A C 1
ATOM 614 O O . ALA A 1 83 ? 17.035 -4.434 -15.898 1.00 53.62 83 ALA A O 1
ATOM 615 N N . LEU A 1 84 ? 15.525 -5.754 -16.883 1.00 57.34 84 LEU A N 1
ATOM 616 C CA . LEU A 1 84 ? 16.268 -7.017 -16.755 1.00 57.34 84 LEU A CA 1
ATOM 617 C C . LEU A 1 84 ? 17.496 -7.057 -17.669 1.00 57.34 84 LEU A C 1
ATOM 619 O O . LEU A 1 84 ? 18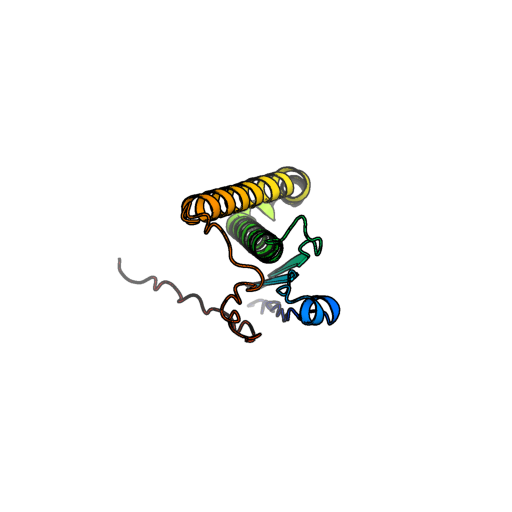.519 -7.630 -17.296 1.00 57.34 84 LEU A O 1
ATOM 623 N N . ALA A 1 85 ? 17.445 -6.353 -18.805 1.00 61.19 85 ALA A N 1
ATOM 624 C CA . ALA A 1 85 ? 18.613 -6.095 -19.646 1.00 61.19 85 ALA A CA 1
ATOM 625 C C . ALA A 1 85 ? 19.714 -5.300 -18.909 1.00 61.19 85 ALA A C 1
ATOM 627 O O . ALA A 1 85 ? 20.871 -5.304 -19.333 1.00 61.19 85 ALA A O 1
ATOM 628 N N . ASN A 1 86 ? 19.384 -4.632 -17.794 1.00 69.62 86 ASN A N 1
ATOM 629 C CA . ASN A 1 86 ? 20.330 -3.869 -16.990 1.00 69.62 86 ASN A CA 1
ATOM 630 C C . ASN A 1 86 ? 19.973 -3.888 -15.492 1.00 69.62 86 ASN A C 1
ATOM 632 O O . ASN A 1 86 ? 19.461 -2.915 -14.935 1.00 69.62 86 ASN A O 1
ATOM 636 N N . LEU A 1 87 ? 20.337 -4.976 -14.805 1.00 78.19 87 LEU A N 1
ATOM 637 C CA . LEU A 1 87 ? 20.132 -5.156 -13.359 1.00 78.19 87 LEU A CA 1
ATOM 638 C C . LEU A 1 87 ? 20.637 -3.982 -12.494 1.00 78.19 87 LEU A C 1
ATOM 640 O O . LEU A 1 87 ? 20.103 -3.743 -11.413 1.00 78.19 87 LEU A O 1
ATOM 644 N N . ARG A 1 88 ? 21.642 -3.217 -12.951 1.00 80.25 88 ARG A N 1
ATOM 645 C CA . ARG A 1 88 ? 22.106 -2.012 -12.237 1.00 80.25 88 ARG A CA 1
ATOM 646 C C . ARG A 1 88 ? 21.088 -0.878 -12.307 1.00 80.25 88 ARG A C 1
ATOM 648 O O . ARG A 1 88 ? 20.889 -0.198 -11.306 1.00 80.25 88 ARG A O 1
ATOM 655 N N . ALA A 1 89 ? 20.451 -0.684 -13.461 1.00 76.81 89 ALA A N 1
ATOM 656 C CA . ALA A 1 89 ? 19.387 0.302 -13.621 1.00 76.81 89 ALA A CA 1
ATOM 657 C C . ALA A 1 89 ? 18.163 -0.078 -12.778 1.00 76.81 89 ALA A C 1
ATOM 659 O O . ALA A 1 89 ? 17.616 0.777 -12.086 1.00 76.81 89 ALA A O 1
ATOM 660 N N . LEU A 1 90 ? 17.805 -1.368 -12.754 1.00 80.19 90 LEU A N 1
ATOM 661 C CA . LEU A 1 90 ? 16.749 -1.880 -11.880 1.00 80.19 90 LEU A CA 1
ATOM 662 C C . LEU A 1 90 ? 17.060 -1.608 -10.400 1.00 80.19 90 LEU A C 1
ATOM 664 O O . LEU A 1 90 ? 16.216 -1.069 -9.689 1.00 80.19 90 LEU A O 1
ATOM 668 N N . LYS A 1 91 ? 18.287 -1.910 -9.953 1.00 83.88 91 LYS A N 1
ATOM 669 C CA . LYS A 1 91 ? 18.736 -1.632 -8.580 1.00 83.88 91 LYS A CA 1
ATOM 670 C C . LYS A 1 91 ? 18.663 -0.142 -8.245 1.00 83.88 91 LYS A C 1
ATOM 672 O O . LYS A 1 91 ? 18.125 0.221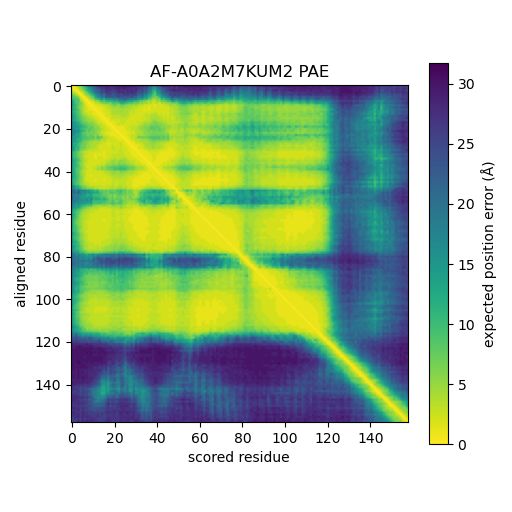 -7.210 1.00 83.88 91 LYS A O 1
ATOM 677 N N . HIS A 1 92 ? 19.172 0.725 -9.115 1.00 82.50 92 HIS A N 1
ATOM 678 C CA . HIS A 1 92 ? 19.148 2.171 -8.886 1.00 82.50 92 HIS A CA 1
ATOM 679 C C . HIS A 1 92 ? 17.717 2.719 -8.816 1.00 82.50 92 HIS A C 1
ATOM 681 O O . HIS A 1 92 ? 17.412 3.599 -8.011 1.00 82.50 92 HIS A O 1
ATOM 687 N N . LEU A 1 93 ? 16.816 2.208 -9.654 1.00 81.81 93 LEU A N 1
ATOM 688 C CA . LEU A 1 93 ? 15.415 2.599 -9.610 1.00 81.81 93 LEU A CA 1
ATOM 689 C C . LEU A 1 93 ? 14.745 2.119 -8.313 1.00 81.81 93 LEU A C 1
ATOM 691 O O . LEU A 1 93 ? 14.028 2.899 -7.685 1.00 81.81 93 LEU A O 1
ATOM 695 N N . ALA A 1 94 ? 15.036 0.892 -7.878 1.00 84.19 94 ALA A N 1
ATOM 696 C CA . ALA A 1 94 ? 14.550 0.343 -6.615 1.00 84.19 94 ALA A CA 1
ATOM 697 C C . ALA A 1 94 ? 15.093 1.087 -5.380 1.00 84.19 94 ALA A C 1
ATOM 699 O O . ALA A 1 94 ? 14.338 1.305 -4.437 1.00 84.19 94 ALA A O 1
ATOM 700 N N . ASP A 1 95 ? 16.359 1.510 -5.388 1.00 86.88 95 ASP A N 1
ATOM 701 C CA . ASP A 1 95 ? 16.993 2.169 -4.238 1.00 86.88 95 ASP A CA 1
ATOM 702 C C . ASP A 1 95 ? 16.637 3.658 -4.135 1.00 86.88 95 ASP A C 1
ATOM 704 O O . ASP A 1 95 ? 16.480 4.187 -3.035 1.00 86.88 95 ASP A O 1
ATOM 708 N N . GLU A 1 96 ? 16.521 4.360 -5.266 1.00 87.50 96 GLU A N 1
ATOM 709 C CA . GLU A 1 96 ? 16.445 5.826 -5.251 1.00 87.50 96 GLU A CA 1
ATOM 710 C C . GLU A 1 96 ? 15.086 6.388 -5.655 1.00 87.50 96 GLU A C 1
ATOM 712 O O . GLU A 1 96 ? 14.636 7.390 -5.091 1.00 87.50 96 GLU A O 1
ATOM 717 N N . GLN A 1 97 ? 14.434 5.783 -6.648 1.00 86.75 97 GLN A N 1
ATOM 718 C CA . GLN A 1 97 ? 13.204 6.334 -7.216 1.00 86.75 97 GLN A CA 1
ATOM 719 C C . GLN A 1 97 ? 11.975 5.739 -6.547 1.00 86.75 97 GLN A C 1
ATOM 721 O O . GLN A 1 97 ? 11.088 6.485 -6.130 1.00 86.75 97 GLN A O 1
ATOM 726 N N . LEU A 1 98 ? 11.945 4.413 -6.397 1.00 89.25 98 LEU A N 1
ATOM 727 C CA . LEU A 1 98 ? 10.811 3.704 -5.826 1.00 89.25 98 LEU A CA 1
ATOM 728 C C . LEU A 1 98 ? 10.450 4.244 -4.430 1.00 89.25 98 LEU A C 1
ATOM 730 O O . LEU A 1 98 ? 9.305 4.657 -4.271 1.00 89.25 98 LEU A O 1
ATOM 734 N N . PRO A 1 99 ? 11.369 4.413 -3.456 1.00 93.38 99 PRO A N 1
ATOM 735 C CA . PRO A 1 99 ? 10.995 4.910 -2.130 1.00 93.38 99 PRO A CA 1
ATOM 736 C C . PRO A 1 99 ? 10.386 6.317 -2.169 1.00 93.38 99 PRO A C 1
ATOM 738 O O . PRO A 1 99 ? 9.445 6.611 -1.433 1.00 93.38 99 PRO A O 1
ATOM 741 N N . ARG A 1 100 ? 10.881 7.187 -3.059 1.00 93.31 100 ARG A N 1
ATOM 742 C CA . ARG A 1 100 ? 10.361 8.553 -3.222 1.00 93.31 100 ARG A CA 1
ATOM 743 C C . ARG A 1 100 ? 8.955 8.550 -3.812 1.00 93.31 100 ARG A C 1
ATOM 745 O O . ARG A 1 100 ? 8.104 9.289 -3.324 1.00 93.31 100 ARG A O 1
ATOM 752 N N . LEU A 1 101 ? 8.716 7.720 -4.829 1.00 92.88 101 LEU A N 1
ATOM 753 C CA . LEU A 1 101 ? 7.396 7.547 -5.439 1.00 92.88 101 LEU A CA 1
ATOM 754 C C . LEU A 1 101 ? 6.397 6.985 -4.428 1.00 92.88 101 LEU A C 1
ATOM 756 O O . LEU A 1 101 ? 5.325 7.557 -4.262 1.00 92.88 101 LEU A O 1
ATOM 760 N N . LEU A 1 102 ? 6.787 5.940 -3.691 1.00 95.44 102 LEU A N 1
ATOM 761 C CA . LEU A 1 102 ? 5.945 5.329 -2.664 1.00 95.44 102 LEU A CA 1
ATOM 762 C C . LEU A 1 102 ? 5.527 6.345 -1.604 1.00 95.44 102 LEU A C 1
ATOM 764 O O . LEU A 1 102 ? 4.341 6.481 -1.323 1.00 95.44 102 LEU A O 1
ATOM 768 N N . VAL A 1 103 ? 6.483 7.094 -1.044 1.00 96.50 103 VAL A N 1
ATOM 769 C CA . VAL A 1 103 ? 6.188 8.095 -0.010 1.00 96.50 103 VAL A CA 1
ATOM 770 C C . VAL A 1 103 ? 5.318 9.222 -0.556 1.00 96.50 103 VAL A C 1
ATOM 772 O O . VAL A 1 103 ? 4.400 9.655 0.138 1.00 96.50 103 VAL A O 1
ATOM 775 N N . ARG A 1 104 ? 5.587 9.707 -1.774 1.00 97.12 104 ARG A N 1
ATOM 776 C CA . ARG A 1 104 ? 4.788 10.764 -2.405 1.00 97.12 104 ARG A CA 1
ATOM 777 C C . ARG A 1 104 ? 3.343 10.310 -2.605 1.00 97.12 104 ARG A C 1
ATOM 779 O O . ARG A 1 104 ? 2.441 10.922 -2.047 1.00 97.12 104 ARG A O 1
ATOM 786 N N . ASP A 1 105 ? 3.137 9.216 -3.331 1.00 97.62 105 ASP A N 1
ATOM 787 C CA . ASP A 1 105 ? 1.803 8.765 -3.737 1.00 97.62 105 ASP A CA 1
ATOM 788 C C . ASP A 1 105 ? 0.975 8.305 -2.529 1.00 97.62 105 ASP A C 1
ATOM 790 O O . ASP A 1 105 ? -0.229 8.558 -2.451 1.00 97.62 105 ASP A O 1
ATOM 794 N N . TRP A 1 106 ? 1.623 7.687 -1.536 1.00 97.69 106 TRP A N 1
ATOM 795 C CA . TRP A 1 106 ? 0.990 7.375 -0.258 1.00 97.69 106 TRP A CA 1
ATOM 796 C C . TRP A 1 106 ? 0.529 8.643 0.469 1.00 97.69 106 TRP A C 1
ATOM 798 O O . TRP A 1 106 ? -0.628 8.724 0.888 1.00 97.69 106 TRP A O 1
ATOM 808 N N . ARG A 1 107 ? 1.400 9.658 0.590 1.00 97.12 107 ARG A N 1
ATOM 809 C CA . ARG A 1 107 ? 1.052 10.931 1.240 1.00 97.12 107 ARG A CA 1
ATOM 810 C C . ARG A 1 107 ? -0.084 11.638 0.521 1.00 97.12 107 ARG A C 1
ATOM 812 O O . ARG A 1 107 ? -0.982 12.130 1.197 1.00 97.12 107 ARG A O 1
ATOM 819 N N . ASP A 1 108 ? -0.076 11.655 -0.806 1.00 97.56 108 ASP A N 1
ATOM 820 C CA . ASP A 1 108 ? -1.129 12.288 -1.599 1.00 97.56 108 ASP A CA 1
ATOM 821 C C . ASP A 1 108 ? -2.492 11.644 -1.314 1.00 97.56 108 ASP A C 1
ATOM 823 O O . ASP A 1 108 ? -3.471 12.346 -1.050 1.00 97.56 108 ASP A O 1
ATOM 827 N N . ARG A 1 109 ? -2.555 10.308 -1.251 1.00 97.25 109 ARG A N 1
ATOM 828 C CA . ARG A 1 109 ? -3.790 9.588 -0.901 1.00 97.25 109 ARG A CA 1
ATOM 829 C C . ARG A 1 109 ? -4.231 9.820 0.541 1.00 97.25 109 ARG A C 1
ATOM 831 O O . ARG A 1 109 ? -5.418 10.034 0.784 1.00 97.25 109 ARG A O 1
ATOM 838 N N . VAL A 1 110 ? -3.297 9.821 1.494 1.00 94.88 110 VAL A N 1
ATOM 839 C CA . VAL A 1 110 ? -3.597 10.120 2.905 1.00 94.88 110 VAL A CA 1
ATOM 840 C C . VAL A 1 110 ? -4.142 11.541 3.058 1.00 94.88 110 VAL A C 1
ATOM 842 O O . VAL A 1 110 ? -5.144 11.740 3.746 1.00 94.88 110 VAL A O 1
ATOM 845 N N . LEU A 1 111 ? -3.525 12.528 2.404 1.00 95.00 111 LEU A N 1
ATOM 846 C CA . LEU A 1 111 ? -3.954 13.926 2.451 1.00 95.00 111 LEU A CA 1
ATOM 847 C C . LEU A 1 111 ? -5.319 14.124 1.785 1.00 95.00 111 LEU A C 1
ATOM 849 O O . LEU A 1 111 ? -6.173 14.804 2.355 1.00 95.00 111 LEU A O 1
ATOM 853 N N . ALA A 1 112 ? -5.555 13.496 0.631 1.00 94.69 112 ALA A N 1
ATOM 854 C CA . ALA A 1 112 ? -6.848 13.531 -0.048 1.00 94.69 112 ALA A CA 1
ATOM 855 C C . ALA A 1 112 ? -7.961 12.911 0.815 1.00 94.69 112 ALA A C 1
ATOM 857 O O . ALA A 1 112 ? -9.025 13.509 0.979 1.00 94.69 112 ALA A O 1
ATOM 858 N N . HIS A 1 113 ? -7.699 11.754 1.432 1.00 93.44 113 HIS A N 1
ATOM 859 C CA . HIS A 1 113 ? -8.637 11.123 2.360 1.00 93.44 113 HIS A CA 1
ATOM 860 C C . HIS A 1 113 ? -8.908 12.015 3.576 1.00 93.44 113 HIS A C 1
ATOM 862 O O . HIS A 1 113 ? -10.063 12.254 3.925 1.00 93.44 113 HIS A O 1
ATOM 868 N N . HIS A 1 114 ? -7.861 12.577 4.186 1.00 90.00 114 HIS A N 1
ATOM 869 C CA . HIS A 1 114 ? -8.012 13.498 5.307 1.00 90.00 114 HIS A CA 1
ATOM 870 C C . HIS A 1 114 ? -8.890 14.704 4.936 1.00 90.00 114 HIS A C 1
ATOM 872 O O . HIS A 1 114 ? -9.841 15.007 5.656 1.00 90.00 114 HIS A O 1
ATOM 878 N N . ALA A 1 115 ? -8.635 15.348 3.793 1.00 91.94 115 ALA A N 1
ATOM 879 C CA . ALA A 1 115 ? -9.431 16.478 3.315 1.00 91.94 115 ALA A CA 1
ATOM 880 C C . ALA A 1 115 ? -10.916 16.112 3.124 1.00 91.94 115 ALA A C 1
ATOM 882 O O . ALA A 1 115 ? -11.790 16.850 3.582 1.00 91.94 115 ALA A O 1
ATOM 883 N N . ALA A 1 116 ? -11.206 14.950 2.529 1.00 89.25 116 ALA A N 1
ATOM 884 C CA . ALA A 1 116 ? -12.575 14.468 2.340 1.00 89.25 116 ALA A CA 1
ATOM 885 C C . ALA A 1 116 ? -13.299 14.191 3.674 1.00 89.25 116 ALA A C 1
ATOM 887 O O . ALA A 1 116 ? -14.473 14.535 3.826 1.00 89.25 116 ALA A O 1
ATOM 888 N N . THR A 1 117 ? -12.603 13.622 4.668 1.00 83.69 117 THR A N 1
ATOM 889 C CA . THR A 1 117 ? -13.201 13.362 5.992 1.00 83.69 117 THR A CA 1
ATOM 890 C C . THR A 1 117 ? -13.541 14.644 6.755 1.00 83.69 117 THR A C 1
ATOM 892 O O . THR A 1 117 ? -14.599 14.725 7.377 1.00 83.69 117 THR A O 1
ATOM 895 N N . VAL A 1 118 ? -12.686 15.671 6.674 1.00 79.69 118 VAL A N 1
ATOM 896 C CA . VAL A 1 118 ? -12.946 16.977 7.302 1.00 79.69 118 VAL A CA 1
ATOM 897 C C . VAL A 1 118 ? -14.138 17.671 6.642 1.00 79.69 118 VAL A C 1
ATOM 899 O O . VAL A 1 118 ? -14.998 18.190 7.345 1.00 79.69 118 VAL A O 1
ATOM 902 N N . ALA A 1 119 ? -14.240 17.625 5.310 1.00 70.75 119 ALA A N 1
ATOM 903 C CA . ALA A 1 119 ? -15.334 18.258 4.570 1.00 70.75 119 ALA A CA 1
ATOM 904 C C . ALA A 1 119 ? -16.716 17.627 4.837 1.00 70.75 119 ALA A C 1
ATOM 906 O O . ALA A 1 119 ? -17.735 18.296 4.692 1.00 70.75 119 ALA A O 1
ATOM 907 N N . THR A 1 120 ? -16.754 16.351 5.230 1.00 62.34 120 THR A N 1
ATOM 908 C CA . THR A 1 120 ? -18.000 15.587 5.431 1.00 62.34 120 THR A CA 1
ATOM 909 C C . THR A 1 120 ? -18.500 15.632 6.880 1.00 62.34 120 THR A C 1
ATOM 911 O O . THR A 1 120 ? -19.606 15.182 7.153 1.00 62.34 120 THR A O 1
ATOM 914 N N . THR A 1 121 ? -17.726 16.188 7.820 1.00 51.81 121 THR A N 1
ATOM 915 C CA . THR A 1 121 ? -18.160 16.323 9.220 1.00 51.81 121 THR A CA 1
ATOM 916 C C . THR A 1 121 ? -19.065 17.556 9.336 1.00 51.81 121 THR A C 1
ATOM 918 O O . THR A 1 121 ? -18.555 18.674 9.237 1.00 51.81 121 THR A O 1
ATOM 921 N N . PRO A 1 122 ? -20.393 17.416 9.537 1.00 45.38 122 PRO A N 1
ATOM 922 C CA . PRO A 1 122 ? -21.265 18.570 9.693 1.00 45.38 122 PRO A CA 1
ATOM 923 C C . PRO A 1 122 ? -20.852 19.314 10.960 1.00 45.38 122 PRO A C 1
ATOM 925 O O . PRO A 1 122 ? -20.788 18.729 12.041 1.00 45.38 122 PRO A O 1
ATOM 928 N N . THR A 1 123 ? -20.576 20.611 10.846 1.00 47.69 123 THR A N 1
ATOM 929 C CA . THR A 1 123 ? -20.450 21.502 12.002 1.00 47.69 123 THR A CA 1
ATOM 930 C C . THR A 1 123 ? -21.813 21.613 12.683 1.00 47.69 123 THR A C 1
ATOM 932 O O . THR A 1 123 ? -22.595 22.519 12.420 1.00 47.69 123 THR A O 1
ATOM 935 N N . THR A 1 124 ? -22.129 20.659 13.546 1.00 45.59 124 THR A N 1
ATOM 936 C CA . THR A 1 124 ? -23.173 20.787 14.559 1.00 45.59 124 THR A CA 1
ATOM 937 C C . THR A 1 124 ? -22.547 20.344 15.868 1.00 45.59 124 THR A C 1
ATOM 939 O O . THR A 1 124 ? -22.350 19.160 16.110 1.00 45.59 124 THR A O 1
ATOM 942 N N . LEU A 1 125 ? -22.165 21.320 16.692 1.00 43.41 125 LEU A N 1
ATOM 943 C CA . LEU A 1 125 ? -21.946 21.089 18.113 1.00 43.41 125 LEU A CA 1
ATOM 944 C C . LEU A 1 125 ? -23.334 20.934 18.748 1.00 43.41 125 LEU A C 1
ATOM 946 O O . LEU A 1 125 ? -24.104 21.895 18.686 1.00 43.41 125 LEU A O 1
ATOM 950 N N . PRO A 1 126 ? -23.693 19.789 19.348 1.00 44.03 126 PRO A N 1
ATOM 951 C CA . PRO A 1 126 ? -24.768 19.783 20.316 1.00 44.03 126 PRO A CA 1
ATOM 952 C C . PRO A 1 126 ? -24.210 20.311 21.641 1.00 44.03 126 PRO A C 1
ATOM 954 O O . PRO A 1 126 ? -23.279 19.755 22.227 1.00 44.03 126 PRO A O 1
ATOM 957 N N . GLU A 1 127 ? -24.779 21.418 22.101 1.00 46.06 127 GLU A N 1
ATOM 958 C CA . GLU A 1 127 ? -24.686 21.854 23.488 1.00 46.06 127 GLU A CA 1
ATOM 959 C C . GLU A 1 127 ? -25.384 20.786 24.350 1.00 46.06 127 GLU A C 1
ATOM 961 O O . GLU A 1 127 ? -26.597 20.609 24.269 1.00 46.06 127 GLU A O 1
ATOM 966 N N . GLY A 1 128 ? -24.607 20.027 25.129 1.00 47.31 128 GLY A N 1
ATOM 967 C CA . GLY A 1 128 ? -25.121 19.100 26.141 1.00 47.31 128 GLY A CA 1
ATOM 968 C C . GLY A 1 128 ? -25.568 17.726 25.628 1.00 47.31 128 GLY A C 1
ATOM 969 O O . GLY A 1 128 ? -26.753 17.474 25.444 1.00 47.31 128 GLY A O 1
ATOM 970 N N . ALA A 1 129 ? -24.629 16.789 25.509 1.00 39.47 129 ALA A N 1
ATOM 971 C CA . ALA A 1 129 ? -24.922 15.360 25.622 1.00 39.47 129 ALA A CA 1
ATOM 972 C C . ALA A 1 129 ? -23.680 14.634 26.153 1.00 39.47 129 ALA A C 1
ATOM 974 O O . ALA A 1 129 ? -22.738 14.340 25.417 1.00 39.47 129 ALA A O 1
ATOM 975 N N . GLU A 1 130 ? -23.663 14.378 27.458 1.00 41.81 130 GLU A N 1
ATOM 976 C CA . GLU A 1 130 ? -22.754 13.403 28.049 1.00 41.81 130 GLU A CA 1
ATOM 977 C C . GLU A 1 130 ? -23.124 12.002 27.537 1.00 41.81 130 GLU A C 1
ATOM 979 O O . GLU A 1 130 ? -24.282 11.594 27.593 1.00 41.81 130 GLU A O 1
ATOM 984 N N . GLY A 1 131 ? -22.123 11.254 27.066 1.00 43.69 131 GLY A N 1
ATOM 985 C CA . GLY A 1 131 ? -22.183 9.794 27.010 1.00 43.69 131 GLY A CA 1
ATOM 986 C C . GLY A 1 131 ? -22.915 9.166 25.821 1.00 43.69 131 GLY A C 1
ATOM 987 O O . GLY A 1 131 ? -23.871 8.426 26.014 1.00 43.69 131 GLY A O 1
ATOM 988 N N . ALA A 1 132 ? -22.401 9.335 24.602 1.00 35.47 132 ALA A N 1
ATOM 989 C CA . ALA A 1 132 ? -22.607 8.344 23.543 1.00 35.47 132 ALA A CA 1
ATOM 990 C C . ALA A 1 132 ? -21.411 8.343 22.582 1.00 35.47 132 ALA A C 1
ATOM 992 O O . ALA A 1 132 ? -21.218 9.277 21.807 1.00 35.47 132 ALA A O 1
ATOM 993 N N . VAL A 1 133 ? -20.590 7.292 22.645 1.00 43.19 133 VAL A N 1
ATOM 994 C CA . VAL A 1 133 ? -19.585 7.008 21.614 1.00 43.19 133 VAL A CA 1
ATOM 995 C C . VAL A 1 133 ? -20.345 6.576 20.355 1.00 43.19 133 VAL A C 1
ATOM 997 O O . VAL A 1 133 ? -21.121 5.622 20.445 1.00 43.19 133 VAL A O 1
ATOM 1000 N N . PRO A 1 134 ? -20.158 7.227 19.194 1.00 37.75 134 PRO A N 1
ATOM 1001 C CA . PRO A 1 134 ? -20.736 6.750 17.948 1.00 37.75 134 PRO A CA 1
ATOM 1002 C C . PRO A 1 134 ? -20.099 5.401 17.608 1.00 37.75 134 PRO A C 1
ATOM 1004 O O . PRO A 1 134 ? -18.902 5.317 17.336 1.00 37.75 134 PRO A O 1
ATOM 1007 N N . THR A 1 135 ? -20.879 4.327 17.668 1.00 37.97 135 THR A N 1
ATOM 1008 C CA . THR A 1 135 ? -20.472 3.037 17.117 1.00 37.97 135 THR A CA 1
ATOM 1009 C C . THR A 1 135 ? -20.619 3.121 15.605 1.00 37.97 135 THR A C 1
ATOM 1011 O O . THR A 1 135 ? -21.739 3.056 15.095 1.00 37.97 135 THR A O 1
ATOM 1014 N N . ASP A 1 136 ? -19.502 3.280 14.896 1.00 38.28 136 ASP A N 1
ATOM 1015 C CA . ASP A 1 136 ? -19.466 2.989 13.464 1.00 38.28 136 ASP A CA 1
ATOM 1016 C C . ASP A 1 136 ? -19.963 1.550 13.249 1.00 38.28 136 ASP A C 1
ATOM 1018 O O . ASP A 1 136 ? -19.618 0.657 14.040 1.00 38.28 136 ASP A O 1
ATOM 1022 N N . PRO A 1 137 ? -20.789 1.293 12.218 1.00 33.94 137 PRO A N 1
ATOM 1023 C CA . PRO A 1 137 ? -21.187 -0.064 11.898 1.00 33.94 137 PRO A CA 1
ATOM 1024 C C . PRO A 1 137 ? -19.918 -0.875 11.659 1.00 33.94 137 PRO A C 1
ATOM 1026 O O . PRO A 1 137 ? -19.033 -0.446 10.919 1.00 33.94 137 PRO A O 1
ATOM 1029 N N . ALA A 1 138 ? -19.826 -2.02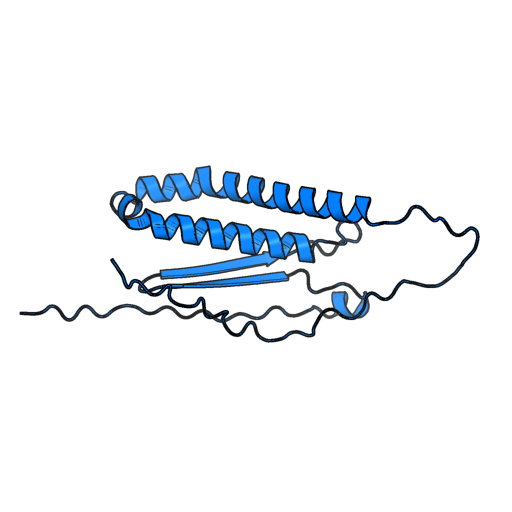6 12.329 1.00 37.75 138 ALA A N 1
ATOM 1030 C CA . ALA A 1 138 ? -18.746 -2.980 12.153 1.00 37.75 138 ALA A CA 1
ATOM 1031 C C . ALA A 1 138 ? -18.434 -3.113 10.656 1.00 37.75 138 ALA A C 1
ATOM 1033 O O . ALA A 1 138 ? -19.266 -3.595 9.884 1.00 37.75 138 ALA A O 1
ATOM 1034 N N . GLY A 1 139 ? -17.250 -2.636 10.255 1.00 36.94 139 GLY A N 1
ATOM 1035 C CA . GLY A 1 139 ? -16.720 -2.911 8.927 1.00 36.94 139 GLY A CA 1
ATOM 1036 C C . GLY A 1 139 ? -16.772 -4.420 8.678 1.00 36.94 139 GLY A C 1
ATOM 1037 O O . GLY A 1 139 ? -16.716 -5.188 9.649 1.00 36.94 139 GLY A O 1
ATOM 1038 N N . PRO A 1 140 ? -16.941 -4.851 7.416 1.00 36.31 140 PRO A N 1
ATOM 1039 C CA . PRO A 1 140 ? -17.153 -6.255 7.100 1.00 36.31 140 PRO A CA 1
ATOM 1040 C C . PRO A 1 140 ? -16.085 -7.106 7.790 1.00 36.31 140 PRO A C 1
ATOM 1042 O O . PRO A 1 140 ? -14.909 -6.735 7.823 1.00 36.31 140 PRO A O 1
ATOM 1045 N N . ALA A 1 141 ? -16.539 -8.200 8.405 1.00 40.44 141 ALA A N 1
ATOM 1046 C CA . ALA A 1 141 ? -15.683 -9.170 9.070 1.00 40.44 141 ALA A CA 1
ATOM 1047 C C . ALA A 1 141 ? -14.548 -9.618 8.137 1.00 40.44 141 ALA A C 1
ATOM 1049 O O . ALA A 1 141 ? -14.688 -9.511 6.921 1.00 40.44 141 ALA A O 1
ATOM 1050 N N . ASP A 1 142 ? -13.453 -10.109 8.730 1.00 43.25 142 ASP A N 1
ATOM 1051 C CA . ASP A 1 142 ? -12.287 -10.716 8.071 1.00 43.25 142 ASP A CA 1
ATOM 1052 C C . ASP A 1 142 ? -12.701 -11.789 7.038 1.00 43.25 142 ASP A C 1
ATOM 1054 O O . ASP A 1 142 ? -12.618 -12.992 7.290 1.00 43.25 142 ASP A O 1
ATOM 1058 N N . GLU A 1 143 ? -13.147 -11.362 5.862 1.00 38.19 143 GLU A N 1
ATOM 1059 C CA . GLU A 1 143 ? -13.319 -12.214 4.700 1.00 38.19 143 GLU A CA 1
ATOM 1060 C C . GLU A 1 143 ? -11.919 -12.505 4.148 1.00 38.19 143 GLU A C 1
ATOM 1062 O O . GLU A 1 143 ? -11.090 -11.592 4.029 1.00 38.19 143 GLU A O 1
ATOM 1067 N N . PRO A 1 144 ? -11.599 -13.766 3.817 1.00 38.09 144 PRO A N 1
ATOM 1068 C CA . PRO A 1 144 ? -10.381 -14.054 3.085 1.00 38.09 144 PRO A CA 1
ATOM 1069 C C . PRO A 1 144 ? -10.417 -13.255 1.781 1.00 38.09 144 PRO A C 1
ATOM 1071 O O . PRO A 1 144 ? -11.400 -13.320 1.041 1.00 38.09 144 PRO A O 1
ATOM 1074 N N . VAL A 1 145 ? -9.338 -12.525 1.485 1.00 44.09 145 VAL A N 1
ATOM 1075 C CA . VAL A 1 145 ? -9.128 -11.917 0.166 1.00 44.09 145 VAL A CA 1
ATOM 1076 C C . VAL A 1 145 ? -8.963 -13.067 -0.828 1.00 44.09 145 VAL A C 1
ATOM 1078 O O . VAL A 1 145 ? -7.866 -13.538 -1.113 1.00 44.09 145 VAL A O 1
ATOM 1081 N N . SER A 1 146 ? -10.089 -13.604 -1.287 1.00 40.22 146 SER A N 1
ATOM 1082 C CA . SER A 1 146 ? -10.150 -14.512 -2.418 1.00 40.22 146 SER A CA 1
ATOM 1083 C C . SER A 1 146 ? -9.910 -13.644 -3.640 1.00 40.22 146 SER A C 1
ATOM 1085 O O . SER A 1 146 ? -10.644 -12.681 -3.857 1.00 40.22 146 SER A O 1
ATOM 1087 N N . GLY A 1 147 ? -8.829 -13.941 -4.364 1.00 42.22 147 GLY A N 1
ATOM 1088 C CA . GLY A 1 147 ? -8.296 -13.115 -5.440 1.00 42.22 147 GLY A CA 1
ATOM 1089 C C . GLY A 1 147 ? -9.376 -12.477 -6.310 1.00 42.22 147 GLY A C 1
ATOM 1090 O O . GLY A 1 147 ? -10.218 -13.165 -6.889 1.00 42.22 147 GLY A O 1
ATOM 1091 N N . LEU A 1 148 ? -9.319 -11.149 -6.420 1.00 36.19 148 LEU A N 1
ATOM 1092 C CA . LEU A 1 148 ? -10.016 -10.420 -7.467 1.00 36.19 148 LEU A CA 1
ATOM 1093 C C . LEU A 1 148 ? -9.445 -10.894 -8.805 1.00 36.19 148 LEU A C 1
ATOM 1095 O O . LEU A 1 148 ? -8.378 -10.462 -9.240 1.00 36.19 148 LEU A O 1
ATOM 1099 N N . GLY A 1 149 ? -10.158 -11.823 -9.440 1.00 32.28 149 GLY A N 1
ATOM 1100 C CA . GLY A 1 149 ? -9.970 -12.143 -10.843 1.00 32.28 149 GLY A CA 1
ATOM 1101 C C . GLY A 1 149 ? -10.178 -10.872 -11.656 1.00 32.28 149 GLY A C 1
ATOM 1102 O O . GLY A 1 149 ? -11.297 -10.383 -11.789 1.00 32.28 149 GLY A O 1
ATOM 1103 N N . VAL A 1 150 ? -9.089 -10.324 -12.184 1.00 36.81 150 VAL A N 1
ATOM 1104 C CA . VAL A 1 150 ? -9.151 -9.324 -13.248 1.00 36.81 150 VAL A CA 1
ATOM 1105 C C . VAL A 1 150 ? -9.697 -10.045 -14.487 1.00 36.81 150 VAL A C 1
ATOM 1107 O O . VAL A 1 150 ? -9.125 -11.071 -14.867 1.00 36.81 150 VAL A O 1
ATOM 1110 N N . PRO A 1 151 ? -10.788 -9.583 -15.126 1.00 30.72 151 PRO A N 1
ATOM 1111 C CA . PRO A 1 151 ? -11.208 -10.165 -16.389 1.00 30.72 151 PRO A CA 1
ATOM 1112 C C . PRO A 1 151 ? -10.101 -9.935 -17.419 1.00 30.72 151 PRO A C 1
ATOM 1114 O O . PRO A 1 151 ? -9.629 -8.810 -17.596 1.00 30.72 151 PRO A O 1
ATOM 1117 N N . ALA A 1 152 ? -9.683 -11.007 -18.092 1.00 34.53 152 ALA A N 1
ATOM 1118 C CA . ALA A 1 152 ? -8.839 -10.904 -19.270 1.00 34.53 152 ALA A CA 1
ATOM 1119 C C . ALA A 1 152 ? -9.542 -9.977 -20.269 1.00 34.53 152 ALA A C 1
ATOM 1121 O O . ALA A 1 152 ? -10.647 -10.275 -20.729 1.00 34.53 152 ALA A O 1
ATOM 1122 N N . ALA A 1 153 ? -8.926 -8.835 -20.570 1.00 33.72 153 ALA A N 1
ATOM 1123 C CA . ALA A 1 153 ? -9.365 -7.997 -21.669 1.00 33.72 153 ALA A CA 1
ATOM 1124 C C . ALA A 1 153 ? -9.295 -8.846 -22.945 1.00 33.72 153 ALA A C 1
ATOM 1126 O O . ALA A 1 153 ? -8.216 -9.296 -23.335 1.00 33.72 153 ALA A O 1
ATOM 1127 N N . SER A 1 154 ? -10.453 -9.116 -23.553 1.00 33.69 154 SER A N 1
ATOM 1128 C CA . SER A 1 154 ? -10.529 -9.820 -24.826 1.00 33.69 154 SER A CA 1
ATOM 1129 C C . SER A 1 154 ? -9.849 -8.968 -25.892 1.00 33.69 154 SER A C 1
ATOM 1131 O O . SER A 1 154 ? -10.361 -7.916 -26.279 1.00 33.69 154 SER A O 1
ATOM 1133 N N . ALA A 1 155 ? -8.697 -9.422 -26.365 1.00 39.38 155 ALA A N 1
ATOM 1134 C CA . ALA A 1 155 ? -8.149 -8.975 -27.628 1.00 39.38 155 ALA A CA 1
ATOM 1135 C C . ALA A 1 155 ? -8.887 -9.730 -28.738 1.00 39.38 155 ALA A C 1
ATOM 1137 O O . ALA A 1 155 ? -8.510 -10.844 -29.082 1.00 39.38 155 ALA A O 1
ATOM 1138 N N . ASP A 1 156 ? -9.962 -9.137 -29.256 1.00 38.84 156 ASP A N 1
ATOM 1139 C CA . ASP A 1 156 ? -10.453 -9.476 -30.586 1.00 38.84 156 ASP A CA 1
ATOM 1140 C C . ASP A 1 156 ? -11.169 -8.287 -31.236 1.00 38.84 156 ASP A C 1
ATOM 1142 O O . ASP A 1 156 ? -11.878 -7.527 -30.575 1.00 38.84 156 ASP A O 1
ATOM 1146 N N . ALA A 1 157 ? -10.982 -8.189 -32.554 1.00 31.77 157 ALA A N 1
ATOM 1147 C CA . ALA A 1 157 ? -11.527 -7.216 -33.505 1.00 31.77 157 ALA A CA 1
ATOM 1148 C C . ALA A 1 157 ? -10.854 -5.823 -33.573 1.00 31.77 157 ALA A C 1
ATOM 1150 O O . ALA A 1 157 ? -11.438 -4.815 -33.176 1.00 31.77 157 ALA A O 1
ATOM 1151 N N . ARG A 1 158 ? -9.708 -5.728 -34.260 1.00 37.00 158 ARG A N 1
ATOM 1152 C CA . ARG A 1 158 ? -9.625 -5.432 -35.714 1.00 37.00 158 ARG A CA 1
ATOM 1153 C C . ARG A 1 158 ? -8.199 -5.116 -36.157 1.00 37.00 158 ARG A C 1
ATOM 1155 O O . ARG A 1 158 ? -7.522 -4.339 -35.455 1.00 37.00 158 ARG A O 1
#

pLDDT: mean 74.79, std 22.54, range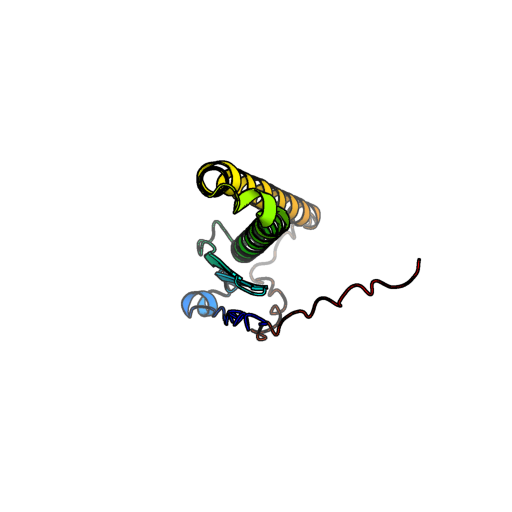 [30.72, 98.06]

Mean predicted aligned error: 13.3 Å

Sequence (158 aa):
MGVNSLSVQWRAVGKRVRGVSHVQSGKPCQDAVDWWEQEGVAALVVADGHGSDRSPRSDVGAAFAVDVALNALRSLHANSDLALANLRALKHLADEQLPRLLVRDWRDRVLAHHAATVATTPTTLPEGAEGAVPTDPAGPADEPVSGLGVPAASADAR